Protein AF-A0A4Y2PIQ1-F1 (afdb_monomer_lite)

Structure (mmCIF, N/CA/C/O backbone):
data_AF-A0A4Y2PIQ1-F1
#
_entry.id   AF-A0A4Y2PIQ1-F1
#
loop_
_atom_site.group_PDB
_atom_site.id
_atom_site.type_symbol
_atom_site.label_atom_id
_atom_site.label_alt_id
_atom_site.label_comp_id
_atom_site.label_asym_id
_atom_site.label_entity_id
_atom_site.label_seq_id
_atom_site.pdbx_PDB_ins_code
_atom_site.Cartn_x
_atom_site.Cartn_y
_atom_site.Cartn_z
_atom_site.occupancy
_atom_site.B_iso_or_equiv
_atom_site.auth_seq_id
_atom_site.auth_comp_id
_atom_site.auth_asym_id
_atom_site.auth_atom_id
_atom_site.pdbx_PDB_model_num
ATOM 1 N N . MET A 1 1 ? -1.461 -11.159 17.225 1.00 81.00 1 MET A N 1
ATOM 2 C CA . MET A 1 1 ? -2.428 -10.334 17.970 1.00 81.00 1 MET A CA 1
ATOM 3 C C . MET A 1 1 ? -2.207 -10.588 19.450 1.00 81.00 1 MET A C 1
ATOM 5 O O . MET A 1 1 ? -2.293 -11.735 19.874 1.00 81.00 1 MET A O 1
ATOM 9 N N . THR A 1 2 ? -1.786 -9.562 20.180 1.00 94.50 2 THR A N 1
ATOM 10 C CA . THR A 1 2 ? -1.423 -9.622 21.602 1.00 94.50 2 THR A CA 1
ATOM 11 C C . THR A 1 2 ? -2.649 -9.423 22.499 1.00 94.50 2 THR A C 1
ATOM 13 O O . THR A 1 2 ? -3.723 -9.045 22.025 1.00 94.50 2 THR A O 1
ATOM 16 N N . SER A 1 3 ? -2.504 -9.649 23.808 1.00 95.06 3 SER A N 1
ATOM 17 C CA . SER A 1 3 ? -3.549 -9.299 24.782 1.00 95.06 3 SER A CA 1
ATOM 18 C C . SER A 1 3 ? -3.870 -7.801 24.766 1.00 95.06 3 SER A C 1
ATOM 20 O O . SER A 1 3 ? -5.036 -7.437 24.890 1.00 95.06 3 SER A O 1
ATOM 22 N N . GLN A 1 4 ? -2.861 -6.953 24.540 1.00 95.00 4 GLN A N 1
ATOM 23 C CA . GLN A 1 4 ? -3.042 -5.506 24.441 1.00 95.00 4 GLN A CA 1
ATOM 24 C C . GLN A 1 4 ? -3.836 -5.121 23.189 1.00 95.00 4 GLN A C 1
ATOM 26 O O . GLN A 1 4 ? -4.732 -4.291 23.275 1.00 95.00 4 GLN A O 1
ATOM 31 N N . ASP A 1 5 ? -3.570 -5.768 22.049 1.00 95.75 5 ASP A N 1
ATOM 32 C CA . ASP A 1 5 ? -4.309 -5.539 20.797 1.00 95.75 5 ASP A CA 1
ATOM 33 C C . ASP A 1 5 ? -5.798 -5.881 20.969 1.00 95.75 5 ASP A C 1
ATOM 35 O O . ASP A 1 5 ? -6.683 -5.204 20.452 1.00 95.75 5 ASP A O 1
ATOM 39 N N . MET A 1 6 ? -6.084 -6.956 21.708 1.00 95.56 6 MET A N 1
ATOM 40 C CA . MET A 1 6 ? -7.454 -7.371 22.004 1.00 95.5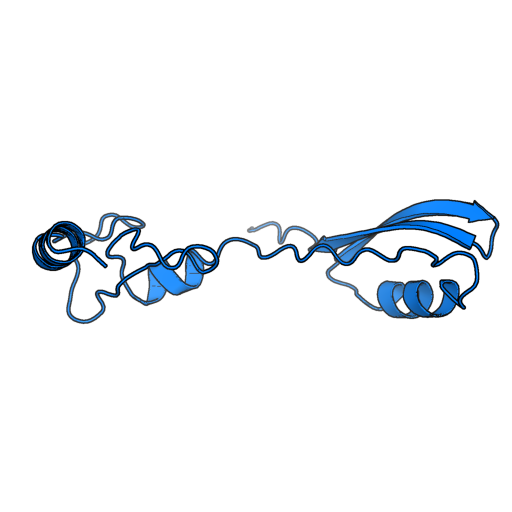6 6 MET A CA 1
ATOM 41 C C . MET A 1 6 ? -8.173 -6.385 22.921 1.00 95.56 6 MET A C 1
ATOM 43 O O . MET A 1 6 ? -9.374 -6.173 22.757 1.00 95.56 6 MET A O 1
ATOM 47 N N . GLU A 1 7 ? -7.459 -5.819 23.891 1.00 96.25 7 GLU A N 1
ATOM 48 C CA . GLU A 1 7 ? -7.985 -4.784 24.775 1.00 96.25 7 GLU A CA 1
ATOM 49 C C . GLU A 1 7 ? -8.249 -3.485 24.009 1.00 96.25 7 GLU A C 1
ATOM 51 O O . GLU A 1 7 ? -9.353 -2.952 24.095 1.00 96.25 7 GLU A O 1
ATOM 56 N N . ASP A 1 8 ? -7.293 -3.033 23.195 1.00 95.31 8 ASP A N 1
ATOM 57 C CA . ASP A 1 8 ? -7.446 -1.862 22.327 1.00 95.31 8 ASP A CA 1
ATOM 58 C C . ASP A 1 8 ? -8.667 -2.004 21.413 1.00 95.31 8 ASP A C 1
ATOM 60 O O . ASP A 1 8 ? -9.542 -1.136 21.393 1.00 95.31 8 ASP A O 1
ATOM 64 N N . PHE A 1 9 ? -8.799 -3.149 20.740 1.00 95.81 9 PHE A N 1
ATOM 65 C CA . PHE A 1 9 ? -9.942 -3.422 19.877 1.00 95.81 9 PHE A CA 1
ATOM 66 C C . PHE A 1 9 ? -11.278 -3.342 20.635 1.00 95.81 9 PHE A C 1
ATOM 68 O O . PHE A 1 9 ? -12.235 -2.750 20.141 1.00 95.81 9 PHE A O 1
ATOM 75 N N . ARG A 1 10 ? -11.359 -3.916 21.843 1.00 94.62 10 ARG A N 1
ATOM 76 C CA . ARG A 1 10 ? -12.594 -3.917 22.652 1.00 94.62 10 ARG A CA 1
ATOM 77 C C . ARG A 1 10 ? -12.939 -2.542 23.216 1.00 94.62 10 ARG A C 1
ATOM 79 O O . ARG A 1 10 ? -14.117 -2.217 23.320 1.00 94.62 10 ARG A O 1
ATOM 86 N N . ASN A 1 11 ? -11.928 -1.766 23.596 1.00 95.31 11 ASN A N 1
ATOM 87 C CA . ASN A 1 11 ? -12.106 -0.474 24.253 1.00 95.31 11 ASN A CA 1
ATOM 88 C C . ASN A 1 11 ? -12.266 0.679 23.252 1.00 95.31 11 ASN A C 1
ATOM 90 O O . ASN A 1 11 ? -12.713 1.765 23.625 1.00 95.31 11 ASN A O 1
ATOM 94 N N . THR A 1 12 ? -11.928 0.465 21.979 1.00 95.69 12 THR A N 1
ATOM 95 C CA . THR A 1 12 ? -12.067 1.486 20.941 1.00 95.69 12 THR A CA 1
ATOM 96 C C . THR A 1 12 ? -13.541 1.742 20.627 1.00 95.69 12 THR A C 1
ATOM 98 O O . THR A 1 12 ? -14.249 0.887 20.105 1.00 95.69 12 THR A O 1
ATOM 101 N N . THR A 1 13 ? -14.004 2.959 20.918 1.00 96.31 13 THR A N 1
ATOM 102 C CA . THR A 1 13 ? -15.403 3.387 20.721 1.00 96.31 13 THR A CA 1
ATOM 103 C C . THR A 1 13 ? -15.624 4.189 19.441 1.00 96.31 13 THR A C 1
ATOM 105 O O . THR A 1 13 ? -16.756 4.309 18.975 1.00 96.31 13 THR A O 1
ATOM 108 N N . HIS A 1 14 ? -14.561 4.748 18.863 1.00 97.25 14 HIS A N 1
ATOM 109 C CA . HIS A 1 14 ? -14.613 5.598 17.677 1.00 97.25 14 HIS A CA 1
ATOM 110 C C . HIS A 1 14 ? -13.630 5.095 16.626 1.00 97.25 14 HIS A C 1
ATOM 112 O O . HIS A 1 14 ? -12.504 4.725 16.944 1.00 97.25 14 HIS A O 1
ATOM 118 N N . CYS A 1 15 ? -14.038 5.129 15.362 1.00 95.81 15 CYS A N 1
ATOM 119 C CA . CYS A 1 15 ? -13.220 4.681 14.249 1.00 95.81 15 CYS A CA 1
ATOM 120 C C . CYS A 1 15 ? -11.951 5.531 14.137 1.00 95.81 15 CYS A C 1
ATOM 122 O O . CYS A 1 15 ? -12.021 6.756 14.004 1.00 95.81 15 CYS A O 1
ATOM 124 N N . ASN A 1 16 ? -10.787 4.880 14.101 1.00 92.50 16 ASN A N 1
ATOM 125 C CA . ASN A 1 16 ? -9.496 5.560 13.991 1.00 92.50 16 ASN A CA 1
ATOM 126 C C . ASN A 1 16 ? -9.370 6.403 12.707 1.00 92.50 16 ASN A C 1
ATOM 128 O O . ASN A 1 16 ? -8.661 7.410 12.723 1.00 92.50 16 ASN A O 1
ATOM 132 N N . LEU A 1 17 ? -10.093 6.042 11.639 1.00 92.25 17 LEU A N 1
ATOM 133 C CA . LEU A 1 17 ? -10.052 6.702 10.329 1.00 92.25 17 LEU A CA 1
ATOM 134 C C . LEU A 1 17 ? -11.027 7.883 10.228 1.00 92.25 17 LEU A C 1
ATOM 136 O O . LEU A 1 17 ? -10.603 9.013 10.016 1.00 92.25 17 LEU A O 1
ATOM 140 N N . CYS A 1 18 ? -12.332 7.648 10.403 1.00 94.50 18 CYS A N 1
ATOM 141 C CA . CYS A 1 18 ? -13.352 8.686 10.199 1.00 94.50 18 CYS A CA 1
ATOM 142 C C . CYS A 1 18 ? -13.788 9.416 11.481 1.00 94.50 18 CYS A C 1
ATOM 144 O O . CYS A 1 18 ? -14.600 10.336 11.409 1.00 94.50 18 CYS A O 1
ATOM 146 N N . LYS A 1 19 ? -13.284 8.991 12.649 1.00 95.62 19 LYS A N 1
ATOM 147 C CA . LYS A 1 19 ? -13.570 9.547 13.986 1.00 95.62 19 LYS A CA 1
ATOM 148 C C . LYS A 1 19 ? -15.032 9.461 14.449 1.00 95.62 19 LYS A C 1
ATOM 150 O O . LYS A 1 19 ? -15.381 10.051 15.465 1.00 95.62 19 LYS A O 1
ATOM 155 N N . LYS A 1 20 ? -15.890 8.709 13.752 1.00 96.56 20 LYS A N 1
ATOM 156 C CA . LYS 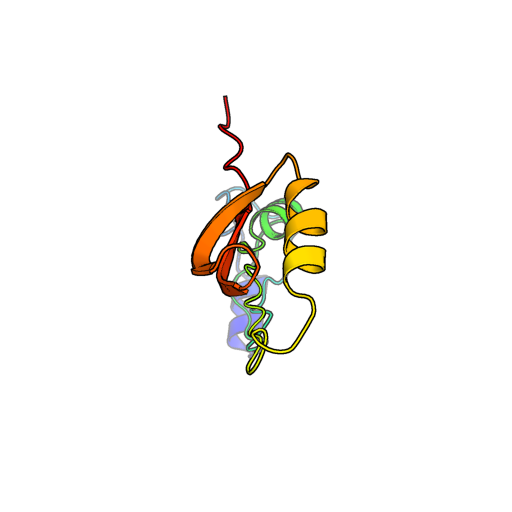A 1 20 ? -17.287 8.458 14.158 1.00 96.56 20 LYS A CA 1
ATOM 157 C C . LYS A 1 20 ? -17.395 7.225 15.055 1.00 96.56 20 LYS A C 1
ATOM 159 O O . LYS A 1 20 ? -16.537 6.348 14.993 1.00 96.56 20 LYS A O 1
ATOM 164 N N . VAL A 1 21 ? -18.463 7.154 15.850 1.00 96.75 21 VAL A N 1
ATOM 165 C CA . VAL A 1 21 ? -18.748 6.036 16.768 1.00 96.75 21 VAL A CA 1
ATOM 166 C C . VAL A 1 21 ? -18.796 4.706 16.012 1.00 96.75 21 VAL A C 1
ATOM 168 O O . VAL A 1 21 ? -19.366 4.621 14.921 1.00 96.75 21 VAL A O 1
ATOM 171 N N . LEU A 1 22 ? -18.179 3.676 16.584 1.00 96.50 22 LEU A N 1
ATOM 172 C CA . LEU A 1 22 ? -18.188 2.310 16.065 1.00 96.50 22 LEU A CA 1
ATOM 173 C C . LEU A 1 22 ? -19.464 1.583 16.486 1.00 96.50 22 LEU A C 1
ATOM 175 O O . LEU A 1 22 ? -19.929 1.718 17.617 1.00 96.50 22 LEU A O 1
ATOM 179 N N . GLY A 1 23 ? -20.028 0.812 15.559 1.00 91.94 23 GLY A N 1
ATOM 180 C CA . GLY A 1 23 ? -21.157 -0.070 15.819 1.00 91.94 23 GLY A CA 1
ATOM 181 C C . GLY A 1 23 ? -20.760 -1.535 15.673 1.00 91.94 23 GLY A C 1
ATOM 182 O O . GLY A 1 23 ? -19.635 -1.942 15.953 1.00 91.94 23 GLY A O 1
ATOM 183 N N . LYS A 1 24 ? -21.699 -2.345 15.179 1.00 93.44 24 LYS A N 1
ATOM 184 C CA . LYS A 1 24 ? -21.470 -3.770 14.878 1.00 93.44 24 LYS A CA 1
ATOM 185 C C . LYS A 1 24 ? -20.548 -4.005 13.673 1.00 93.44 24 LYS A C 1
ATOM 187 O O . LYS A 1 24 ? -20.206 -5.145 13.390 1.00 93.44 24 LYS A O 1
ATOM 192 N N . ASP A 1 25 ? -20.190 -2.949 12.952 1.00 95.12 25 ASP A N 1
ATOM 193 C CA . ASP A 1 25 ? -19.335 -2.957 11.767 1.00 95.12 25 ASP A CA 1
ATOM 194 C C . ASP A 1 25 ? -17.857 -2.675 12.086 1.00 95.12 25 ASP A C 1
ATOM 196 O O . ASP A 1 25 ? -17.071 -2.420 11.176 1.00 95.12 25 ASP A O 1
ATOM 200 N N . GLN A 1 26 ? -17.473 -2.715 13.365 1.00 96.50 26 GLN A N 1
ATOM 201 C CA . GLN A 1 26 ? -16.084 -2.650 13.806 1.00 96.50 26 GLN A CA 1
ATOM 202 C C . GLN A 1 26 ? -15.295 -3.874 13.309 1.00 96.50 26 GLN A C 1
ATOM 204 O O . GLN A 1 26 ? -15.698 -5.018 13.530 1.00 96.50 26 GLN A O 1
ATOM 209 N N . VAL A 1 27 ? -14.144 -3.642 12.678 1.00 95.44 27 VAL A N 1
ATOM 210 C CA . VAL A 1 27 ? -13.258 -4.699 12.161 1.00 95.44 27 VAL A CA 1
ATOM 211 C C . VAL A 1 27 ? -11.832 -4.541 12.674 1.00 95.44 27 VAL A C 1
ATOM 213 O O . VAL A 1 27 ? -11.459 -3.482 13.167 1.00 95.44 27 VAL A O 1
ATOM 216 N N . ARG A 1 28 ? -11.035 -5.612 12.596 1.00 94.50 28 ARG A N 1
ATOM 217 C CA . ARG A 1 28 ? -9.620 -5.608 12.998 1.00 94.50 28 ARG A CA 1
ATOM 218 C C . ARG A 1 28 ? -8.739 -5.362 11.778 1.00 94.50 28 ARG A C 1
ATOM 220 O O . ARG A 1 28 ? -8.450 -6.307 11.042 1.00 94.50 28 ARG A O 1
ATOM 227 N N . ASP A 1 29 ? -8.304 -4.119 11.599 1.00 93.00 29 ASP A N 1
ATOM 228 C CA . ASP A 1 29 ? -7.288 -3.792 10.596 1.00 93.00 29 ASP A CA 1
ATOM 229 C C . ASP A 1 29 ? -5.943 -4.394 11.017 1.00 93.00 29 ASP A C 1
ATOM 231 O O . ASP A 1 29 ? -5.542 -4.343 12.190 1.00 93.00 29 ASP A O 1
ATOM 235 N N . HIS A 1 30 ? -5.241 -4.973 10.053 1.00 91.62 30 HIS A N 1
ATOM 236 C CA . HIS A 1 30 ? -3.929 -5.555 10.264 1.00 91.62 30 HIS A CA 1
ATOM 237 C C . HIS A 1 30 ? -3.029 -5.342 9.052 1.00 91.62 30 HIS A C 1
ATOM 239 O O . HIS A 1 30 ? -3.448 -5.240 7.901 1.00 91.62 30 HIS A O 1
ATOM 245 N N . ASP A 1 31 ? -1.735 -5.290 9.327 1.00 86.94 31 ASP A N 1
ATOM 246 C CA . ASP A 1 31 ? -0.712 -5.215 8.307 1.00 86.94 31 ASP A CA 1
ATOM 247 C C . ASP A 1 31 ? -0.670 -6.512 7.487 1.00 86.94 31 ASP A C 1
ATOM 249 O O . ASP A 1 31 ? -0.411 -7.582 8.027 1.00 86.94 31 ASP A O 1
ATOM 253 N N . HIS A 1 32 ? -0.886 -6.426 6.174 1.00 83.44 32 HIS A N 1
ATOM 254 C CA . HIS A 1 32 ? -0.883 -7.598 5.292 1.00 83.44 32 HIS A CA 1
ATOM 255 C C . HIS A 1 32 ? 0.504 -8.241 5.087 1.00 83.44 32 HIS A C 1
ATOM 257 O O . HIS A 1 32 ? 0.571 -9.352 4.570 1.00 83.44 32 HIS A O 1
ATOM 263 N N . ILE A 1 33 ? 1.601 -7.560 5.443 1.00 83.12 33 ILE A 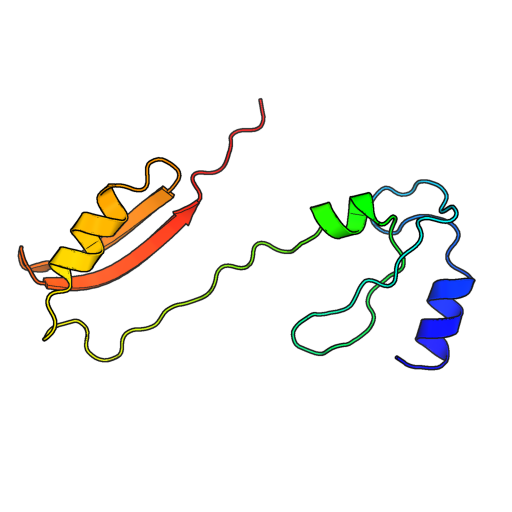N 1
ATOM 264 C CA . ILE A 1 33 ? 2.974 -8.074 5.317 1.00 83.12 33 ILE A CA 1
ATOM 265 C C . ILE A 1 33 ? 3.420 -8.703 6.641 1.00 83.12 33 ILE A C 1
ATOM 267 O O . ILE A 1 33 ? 3.878 -9.840 6.672 1.00 83.12 33 ILE A O 1
ATOM 271 N N . SER A 1 34 ? 3.289 -7.970 7.747 1.00 89.69 34 SER A N 1
ATOM 272 C CA . SER A 1 34 ? 3.738 -8.414 9.074 1.00 89.69 34 SER A CA 1
ATOM 273 C C . SER A 1 34 ? 2.669 -9.144 9.890 1.00 89.69 34 SER A C 1
ATOM 275 O O . SER A 1 34 ? 2.993 -9.740 10.916 1.00 89.69 34 SER A O 1
ATOM 277 N N . GLY A 1 35 ? 1.397 -9.074 9.492 1.00 89.88 35 GLY A N 1
ATOM 278 C CA . GLY A 1 35 ? 0.261 -9.655 10.215 1.00 89.88 35 GLY A CA 1
ATOM 279 C C . GLY A 1 35 ? -0.097 -8.941 11.525 1.00 89.88 35 GLY A C 1
ATOM 280 O O . GLY A 1 35 ? -0.952 -9.418 12.274 1.00 89.88 35 GLY A O 1
ATOM 281 N N . LYS A 1 36 ? 0.570 -7.828 11.856 1.00 93.88 36 LYS A N 1
ATOM 282 C CA . LYS A 1 36 ? 0.361 -7.105 13.118 1.00 93.88 36 LYS A CA 1
ATOM 283 C C . LYS A 1 36 ? -0.939 -6.309 13.080 1.00 93.88 36 LYS A C 1
ATOM 285 O O . LYS A 1 36 ? -1.227 -5.646 12.087 1.00 93.88 36 LYS A O 1
ATOM 290 N N . TYR A 1 37 ? -1.694 -6.356 14.175 1.00 94.81 37 TYR A N 1
ATOM 291 C CA . TYR A 1 37 ? -2.867 -5.507 14.368 1.00 94.81 37 TYR A CA 1
ATOM 292 C C . TYR A 1 37 ? -2.461 -4.030 14.335 1.00 94.81 37 TYR A C 1
ATOM 294 O O . TYR A 1 37 ? -1.383 -3.673 14.816 1.00 94.81 37 TYR A O 1
ATOM 302 N N . ARG A 1 38 ? -3.318 -3.193 13.749 1.00 93.38 38 ARG A N 1
ATOM 303 C CA . ARG A 1 38 ? -3.078 -1.754 13.611 1.00 93.38 38 ARG A CA 1
ATOM 304 C C . ARG A 1 38 ? -4.111 -0.921 14.359 1.00 93.38 38 ARG A C 1
ATOM 306 O O . ARG A 1 38 ? -3.726 0.015 15.051 1.00 93.38 38 ARG A O 1
ATOM 313 N N . GLN A 1 39 ? -5.398 -1.218 14.171 1.00 93.94 39 GLN A N 1
ATOM 314 C CA . GLN A 1 39 ? -6.498 -0.373 14.647 1.00 93.94 39 GLN A CA 1
ATOM 315 C C . GLN A 1 39 ? -7.874 -1.038 14.468 1.00 93.94 39 GLN A C 1
ATOM 317 O O . GLN A 1 39 ? -8.004 -2.072 13.805 1.00 93.94 39 GLN A O 1
ATOM 322 N N . ALA A 1 40 ? -8.915 -0.391 15.006 1.00 96.06 40 ALA A N 1
ATOM 323 C CA . ALA A 1 40 ? -10.307 -0.822 14.910 1.00 96.06 40 ALA A CA 1
ATOM 324 C C . ALA A 1 40 ? -11.185 0.177 14.115 1.00 96.06 40 ALA A C 1
ATOM 326 O O . ALA A 1 40 ? -11.834 1.051 14.697 1.00 96.06 40 ALA A O 1
ATOM 327 N N . PRO A 1 41 ? -11.222 0.104 12.772 1.00 96.12 41 PRO A N 1
ATOM 328 C CA . PRO A 1 41 ? -12.083 0.960 11.959 1.00 96.12 41 PRO A CA 1
ATOM 329 C C . PRO A 1 41 ? -13.487 0.370 11.722 1.00 96.12 41 PRO A C 1
ATOM 331 O O . PRO A 1 41 ? -13.763 -0.786 12.040 1.00 96.12 41 PRO A O 1
ATOM 334 N N . HIS A 1 42 ? -14.379 1.161 11.109 1.00 96.19 42 HIS A N 1
ATOM 335 C CA . HIS A 1 42 ? -15.560 0.616 10.428 1.00 96.19 42 HIS A CA 1
ATOM 336 C C . HIS A 1 42 ? -15.116 -0.228 9.230 1.00 96.19 42 HIS A C 1
ATOM 338 O O . HIS A 1 42 ? -14.188 0.168 8.525 1.00 96.19 42 HIS A O 1
ATOM 344 N N . PHE A 1 43 ? -15.846 -1.296 8.911 1.00 93.31 43 PHE A N 1
ATOM 345 C CA . PHE A 1 43 ? -15.610 -2.136 7.729 1.00 93.31 43 PHE A CA 1
ATOM 346 C C . PHE A 1 43 ? -15.465 -1.317 6.439 1.00 93.31 43 PHE A C 1
ATOM 348 O O . PHE A 1 43 ? -14.547 -1.521 5.649 1.00 93.31 43 PHE A O 1
ATOM 355 N N . LYS A 1 44 ? -16.342 -0.327 6.236 1.00 93.44 44 LYS A N 1
ATOM 356 C CA . LYS A 1 44 ? -16.287 0.533 5.048 1.00 93.44 44 LYS A CA 1
ATOM 357 C C . LYS A 1 44 ? -15.041 1.421 5.022 1.00 93.44 44 LYS A C 1
ATOM 359 O O . LYS A 1 44 ? -14.492 1.658 3.950 1.00 93.44 44 LYS A O 1
ATOM 364 N N . CYS A 1 45 ? -14.621 1.931 6.178 1.00 92.25 45 CYS A N 1
ATOM 365 C CA . CYS A 1 45 ? -13.418 2.750 6.275 1.00 92.25 45 CYS A CA 1
ATOM 366 C C . CYS A 1 45 ? -12.164 1.909 6.025 1.00 92.25 45 CYS A C 1
ATOM 368 O O . CYS A 1 45 ? -11.271 2.375 5.330 1.00 92.25 45 CYS A O 1
ATOM 370 N N . ASP A 1 46 ? -12.134 0.674 6.526 1.00 90.62 46 ASP A N 1
ATOM 371 C CA . ASP A 1 46 ? -11.048 -0.281 6.295 1.00 90.62 46 ASP A CA 1
ATOM 372 C C . ASP A 1 46 ? -10.853 -0.587 4.805 1.00 90.62 46 ASP A C 1
ATOM 374 O O . ASP A 1 46 ? -9.763 -0.418 4.263 1.00 90.62 46 ASP A O 1
ATOM 378 N N . LEU A 1 47 ? -11.945 -0.907 4.100 1.00 87.19 47 LEU A N 1
ATOM 379 C CA . LEU A 1 47 ? -11.921 -1.155 2.655 1.00 87.19 47 LEU A CA 1
ATOM 380 C C . LEU A 1 47 ? -11.390 0.035 1.846 1.00 87.19 47 LEU A C 1
ATOM 382 O O . LEU A 1 47 ? -10.750 -0.149 0.815 1.00 87.19 47 LEU A O 1
ATOM 386 N N . GLN A 1 48 ? -11.671 1.261 2.287 1.00 84.75 48 GLN A N 1
ATOM 387 C CA . GLN A 1 48 ? -11.179 2.475 1.631 1.00 84.75 48 GLN A CA 1
ATOM 388 C C . GLN A 1 48 ? -9.730 2.803 2.004 1.00 84.75 48 GLN A C 1
ATOM 390 O O . GLN A 1 48 ? -9.070 3.547 1.285 1.00 84.75 48 GLN A O 1
ATOM 395 N N . PHE A 1 49 ? -9.242 2.262 3.119 1.00 78.62 49 PHE A N 1
ATOM 396 C CA . PHE A 1 49 ? -7.894 2.478 3.633 1.00 78.62 49 PHE A CA 1
ATOM 397 C C . PHE A 1 49 ? -6.874 1.475 3.083 1.00 78.62 49 PHE A C 1
ATOM 399 O O . PHE A 1 49 ? -5.711 1.495 3.487 1.00 78.62 49 PHE A O 1
ATOM 406 N N . ILE A 1 50 ? -7.271 0.617 2.134 1.00 68.06 50 ILE A N 1
ATOM 407 C CA . ILE A 1 50 ? -6.341 -0.264 1.429 1.00 68.06 50 ILE A CA 1
ATOM 408 C C . ILE A 1 50 ? -5.248 0.607 0.807 1.00 68.06 50 ILE A C 1
ATOM 410 O O . ILE A 1 50 ? -5.472 1.331 -0.160 1.00 68.06 50 ILE A O 1
ATOM 414 N N . ALA A 1 51 ? -4.054 0.537 1.397 1.00 63.00 51 ALA A N 1
ATOM 415 C CA . ALA A 1 51 ? -2.874 1.204 0.883 1.00 63.00 51 ALA A CA 1
ATOM 416 C C . ALA A 1 51 ? -2.678 0.783 -0.576 1.00 63.00 51 ALA A C 1
ATOM 418 O O . ALA A 1 51 ? -2.684 -0.417 -0.861 1.00 63.00 51 ALA A O 1
ATOM 419 N N . ASN A 1 52 ? -2.518 1.762 -1.473 1.00 59.88 52 ASN A N 1
ATOM 420 C CA . ASN A 1 52 ? -2.213 1.544 -2.885 1.00 59.88 52 ASN A CA 1
ATOM 421 C C . ASN A 1 52 ? -1.100 0.497 -3.003 1.00 59.88 52 ASN A C 1
ATOM 423 O O . ASN A 1 52 ? 0.061 0.767 -2.689 1.00 59.88 52 ASN A O 1
ATOM 427 N N . LYS A 1 53 ? -1.462 -0.722 -3.410 1.00 63.91 53 LYS A N 1
ATOM 428 C CA . LYS A 1 53 ? -0.504 -1.809 -3.597 1.00 63.91 53 LYS A CA 1
ATOM 429 C C . LYS A 1 53 ? 0.145 -1.614 -4.961 1.00 63.91 53 LYS A C 1
ATOM 431 O O . LYS A 1 53 ? -0.246 -2.257 -5.926 1.00 63.91 53 LYS A O 1
ATOM 436 N N . MET A 1 54 ? 1.128 -0.720 -5.045 1.00 67.50 54 MET A N 1
ATOM 437 C CA . MET A 1 54 ? 2.074 -0.769 -6.158 1.00 67.50 54 MET A CA 1
ATOM 438 C C . MET A 1 54 ? 2.910 -2.037 -5.967 1.00 67.50 54 MET A C 1
ATOM 440 O O . MET A 1 54 ? 3.631 -2.170 -4.977 1.00 67.50 54 MET A O 1
ATOM 444 N N . ILE A 1 55 ? 2.730 -3.009 -6.861 1.00 69.38 55 ILE A N 1
ATOM 445 C CA . ILE A 1 55 ? 3.480 -4.266 -6.850 1.00 69.38 55 ILE A CA 1
ATOM 446 C C . ILE A 1 55 ? 4.677 -4.077 -7.789 1.00 69.38 55 ILE A C 1
ATOM 448 O O . ILE A 1 55 ? 4.471 -3.997 -9.002 1.00 69.38 55 ILE A O 1
ATOM 452 N N . PRO A 1 56 ? 5.919 -4.001 -7.279 1.00 69.50 56 PRO A N 1
ATOM 453 C CA . PRO A 1 56 ? 7.082 -3.887 -8.144 1.00 69.50 56 PRO A CA 1
ATOM 454 C C . PRO A 1 56 ? 7.318 -5.215 -8.876 1.00 69.50 56 PRO A C 1
ATOM 456 O O . PRO A 1 56 ? 7.662 -6.225 -8.264 1.00 69.50 56 PRO A O 1
ATOM 459 N N . CYS A 1 57 ? 7.158 -5.207 -10.199 1.00 70.31 57 CYS A N 1
ATOM 460 C CA . CYS A 1 57 ? 7.526 -6.317 -11.077 1.00 70.31 57 CYS A CA 1
ATOM 461 C C . CYS A 1 57 ? 8.908 -6.039 -11.678 1.00 70.31 57 CYS A C 1
ATOM 463 O O . CYS A 1 57 ? 9.058 -5.130 -12.492 1.00 70.31 57 CYS A O 1
ATOM 465 N N . ILE A 1 58 ? 9.924 -6.807 -11.275 1.00 74.00 58 ILE A N 1
ATOM 466 C CA . ILE A 1 58 ? 11.310 -6.617 -11.724 1.00 74.00 58 ILE A CA 1
ATOM 467 C C . ILE A 1 58 ? 11.690 -7.737 -12.692 1.00 74.00 58 ILE A C 1
ATOM 469 O O . ILE A 1 58 ? 11.633 -8.916 -12.346 1.00 74.00 58 ILE A O 1
ATOM 473 N N . PHE A 1 59 ? 12.130 -7.365 -13.893 1.00 75.25 59 PHE A N 1
ATOM 474 C CA . PHE A 1 59 ? 12.648 -8.296 -14.892 1.00 75.25 59 PHE A CA 1
ATOM 475 C C . PHE A 1 59 ? 14.175 -8.213 -14.933 1.00 75.25 59 PHE A C 1
ATOM 477 O O . PHE A 1 59 ? 14.739 -7.201 -15.339 1.00 75.25 59 PHE A O 1
ATOM 484 N N . HIS A 1 60 ? 14.864 -9.288 -14.547 1.00 69.56 60 HIS A N 1
ATOM 485 C CA . HIS A 1 60 ? 16.331 -9.298 -14.490 1.00 69.56 60 HIS A CA 1
ATOM 486 C C . HIS A 1 60 ? 17.021 -9.297 -15.864 1.00 69.56 60 HIS A C 1
ATOM 488 O O . HIS A 1 60 ? 18.202 -8.968 -15.938 1.00 69.56 60 HIS A O 1
ATOM 494 N N . ASN A 1 61 ? 16.328 -9.658 -16.952 1.00 68.62 61 ASN A N 1
ATOM 495 C CA . ASN A 1 61 ? 16.944 -9.724 -18.280 1.00 68.62 61 ASN A CA 1
ATOM 496 C C . ASN A 1 61 ? 15.962 -9.475 -19.432 1.00 68.62 61 ASN A C 1
ATOM 498 O O . ASN A 1 61 ? 15.880 -10.254 -20.378 1.00 68.62 61 ASN A O 1
ATOM 502 N N . LEU A 1 62 ? 15.200 -8.387 -19.354 1.00 71.62 62 LEU A N 1
ATOM 503 C CA . LEU A 1 62 ? 14.166 -8.077 -20.340 1.00 71.62 62 LEU A CA 1
ATOM 504 C C . LEU A 1 62 ? 14.717 -7.804 -21.760 1.00 71.62 62 LEU A C 1
ATOM 506 O O . LEU A 1 62 ? 14.044 -8.056 -22.748 1.00 71.62 62 LEU A O 1
ATOM 510 N N . LYS A 1 63 ? 15.990 -7.401 -21.853 1.00 65.88 63 LYS A N 1
ATOM 511 C CA . LYS A 1 63 ? 16.721 -7.023 -23.079 1.00 65.88 63 LYS A CA 1
ATOM 512 C C . LYS A 1 63 ? 16.817 -8.116 -24.159 1.00 65.88 63 LYS A C 1
ATOM 514 O O . LYS A 1 63 ? 17.142 -7.804 -25.307 1.00 65.88 63 LYS A O 1
ATOM 519 N N . HIS A 1 64 ? 16.629 -9.381 -23.786 1.00 70.88 64 HIS A N 1
ATOM 520 C CA . HIS A 1 64 ? 16.706 -10.532 -24.694 1.00 70.88 64 HIS A CA 1
ATOM 521 C C . HIS A 1 64 ? 15.354 -11.222 -24.915 1.00 70.88 64 HIS A C 1
ATOM 523 O O . HIS A 1 64 ? 15.311 -12.247 -25.589 1.00 70.88 64 HIS A O 1
ATOM 529 N N . TYR A 1 65 ? 14.276 -10.669 -24.359 1.00 77.25 65 TYR A N 1
ATOM 530 C CA . TYR A 1 65 ? 12.906 -11.096 -24.625 1.00 77.25 65 TYR A CA 1
ATOM 531 C C . TYR A 1 65 ? 12.198 -10.053 -25.489 1.00 77.25 65 TYR A C 1
ATOM 533 O O . TYR A 1 65 ? 12.660 -8.919 -25.598 1.00 77.25 65 TYR A O 1
ATOM 541 N N . ASP A 1 66 ? 11.062 -10.436 -26.070 1.00 77.06 66 ASP A N 1
ATOM 542 C CA . ASP A 1 66 ? 10.193 -9.554 -26.854 1.00 77.06 66 ASP A CA 1
ATOM 543 C C . ASP A 1 66 ? 9.431 -8.566 -25.947 1.00 77.06 66 ASP A C 1
ATOM 545 O O . ASP A 1 66 ? 8.208 -8.596 -25.805 1.00 77.06 66 ASP A O 1
ATOM 549 N N . ASP A 1 67 ? 10.174 -7.685 -25.285 1.00 78.06 67 ASP A N 1
ATOM 550 C CA . ASP A 1 67 ? 9.689 -6.663 -24.357 1.00 78.06 67 ASP A CA 1
ATOM 551 C C . ASP A 1 67 ? 8.773 -5.629 -25.023 1.00 78.06 67 ASP A C 1
ATOM 553 O O . ASP A 1 67 ? 7.826 -5.132 -24.404 1.00 78.06 67 ASP A O 1
ATOM 557 N N . HIS A 1 68 ? 8.972 -5.392 -26.318 1.00 80.38 68 HIS A N 1
ATOM 558 C CA . HIS A 1 68 ? 8.072 -4.613 -27.160 1.00 80.38 68 HIS A CA 1
ATOM 559 C C . HIS A 1 68 ? 6.627 -5.154 -27.162 1.00 80.38 68 HIS A C 1
ATOM 561 O O . HIS A 1 68 ? 5.695 -4.353 -27.239 1.00 80.38 68 HIS A O 1
ATOM 567 N N . LEU A 1 69 ? 6.401 -6.470 -27.010 1.00 84.56 69 LEU A N 1
ATOM 568 C CA . LEU A 1 69 ? 5.048 -7.043 -26.906 1.00 84.56 69 LEU A CA 1
ATOM 569 C C . LEU A 1 69 ? 4.363 -6.643 -25.597 1.00 84.56 69 LEU A C 1
ATOM 571 O O . LEU A 1 69 ? 3.165 -6.346 -25.580 1.00 84.56 69 LEU A O 1
ATOM 575 N N . ILE A 1 70 ? 5.125 -6.594 -24.501 1.00 83.50 70 ILE A N 1
ATOM 576 C CA . ILE A 1 70 ? 4.620 -6.137 -23.204 1.00 83.50 70 ILE A CA 1
ATOM 577 C C . ILE A 1 70 ? 4.238 -4.663 -23.315 1.00 83.50 70 ILE A C 1
ATOM 579 O O . ILE A 1 70 ? 3.127 -4.298 -22.939 1.00 83.50 70 ILE A O 1
ATOM 583 N N . LEU A 1 71 ? 5.101 -3.829 -23.902 1.00 82.81 71 LEU A N 1
ATOM 584 C CA . LEU A 1 71 ? 4.820 -2.405 -24.084 1.00 82.81 71 LEU A CA 1
ATOM 585 C C . LEU A 1 71 ? 3.602 -2.144 -24.987 1.00 82.81 71 LEU A C 1
ATOM 587 O O . LEU A 1 71 ? 2.787 -1.278 -24.673 1.00 82.81 71 LEU A O 1
ATOM 591 N N . GLN A 1 72 ? 3.425 -2.921 -26.062 1.00 86.00 72 GLN A N 1
ATOM 592 C CA . GLN A 1 72 ? 2.215 -2.877 -26.896 1.00 86.00 72 GLN A CA 1
ATOM 593 C C . GLN A 1 72 ? 0.951 -3.242 -26.106 1.00 86.00 72 GLN A C 1
ATOM 595 O O . GLN A 1 72 ? -0.110 -2.656 -26.326 1.00 86.00 72 GLN A O 1
ATOM 600 N N . GLY A 1 73 ? 1.048 -4.215 -25.197 1.00 87.19 73 GLY A N 1
ATOM 601 C CA . GLY A 1 73 ? -0.033 -4.572 -24.281 1.00 87.19 73 GLY A CA 1
ATOM 602 C C . GLY A 1 73 ? -0.341 -3.447 -23.295 1.00 87.19 73 GLY A C 1
ATOM 603 O O . GLY A 1 73 ? -1.497 -3.045 -23.168 1.00 87.19 73 GLY A O 1
ATOM 604 N N . LEU A 1 74 ? 0.693 -2.895 -22.655 1.00 86.25 74 LEU A N 1
ATOM 605 C CA . LEU A 1 74 ? 0.568 -1.790 -21.706 1.00 86.25 74 LEU A CA 1
ATOM 606 C C . LEU A 1 74 ? -0.032 -0.547 -22.364 1.00 86.25 74 LEU A C 1
ATOM 608 O O . LEU A 1 74 ? -0.909 0.073 -21.776 1.00 86.25 74 LEU A O 1
ATOM 612 N N . GLY A 1 75 ? 0.345 -0.227 -23.606 1.00 84.81 75 GLY A N 1
ATOM 613 C CA . GLY A 1 75 ? -0.197 0.911 -24.358 1.00 84.81 75 GLY A CA 1
ATOM 614 C C . GLY A 1 75 ? -1.716 0.873 -24.580 1.00 84.81 75 GLY A C 1
ATOM 615 O O . GLY A 1 75 ? -2.308 1.892 -24.929 1.00 84.81 75 GLY A O 1
ATOM 616 N N . LYS A 1 76 ? -2.373 -0.273 -24.352 1.00 88.69 76 LYS A N 1
ATOM 617 C CA . LYS A 1 76 ? -3.841 -0.402 -24.392 1.00 88.69 76 LYS A CA 1
ATOM 618 C C . LYS A 1 76 ? -4.518 0.032 -23.086 1.00 88.69 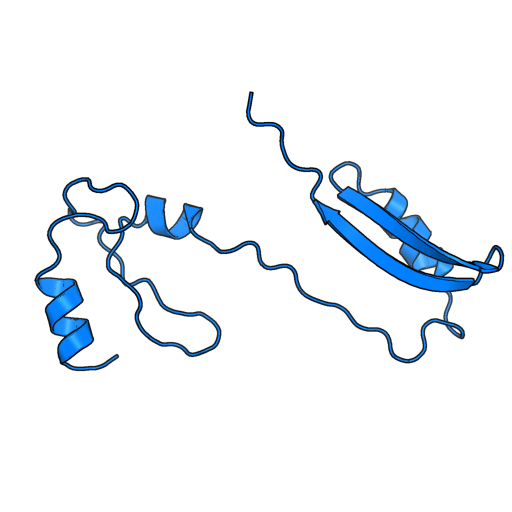76 LYS A C 1
ATOM 620 O O . LYS A 1 76 ? -5.735 0.215 -23.073 1.00 88.69 76 LYS A O 1
ATOM 625 N N . LEU A 1 77 ? -3.768 0.188 -21.993 1.00 85.31 77 LEU A N 1
ATOM 626 C CA . LEU A 1 77 ? -4.287 0.603 -20.691 1.00 85.31 77 LEU A CA 1
ATOM 627 C C . LEU A 1 77 ? -4.537 2.116 -20.686 1.00 85.31 77 LEU A C 1
ATOM 629 O O . LEU A 1 77 ? -3.622 2.919 -20.538 1.00 85.31 77 LEU A O 1
ATOM 633 N N . GLN A 1 78 ? -5.800 2.517 -20.836 1.00 81.69 78 GLN A N 1
ATOM 634 C CA . GLN A 1 78 ? -6.176 3.935 -20.926 1.00 81.69 78 GLN A CA 1
ATOM 635 C C . GLN A 1 78 ? -6.078 4.674 -19.584 1.00 81.69 78 GLN A C 1
ATOM 637 O O . GLN A 1 78 ? -5.789 5.872 -19.566 1.00 81.69 78 GLN A O 1
ATOM 642 N N . ASP A 1 79 ? -6.267 3.960 -18.473 1.00 85.00 79 ASP A N 1
ATOM 643 C CA . ASP A 1 79 ? -6.285 4.520 -17.114 1.00 85.00 79 ASP A CA 1
ATOM 644 C C . ASP A 1 79 ? -4.902 4.604 -16.462 1.00 85.00 79 ASP A C 1
ATOM 646 O O . ASP A 1 79 ? -4.791 4.965 -15.293 1.00 85.00 79 ASP A O 1
ATOM 650 N N . HIS A 1 80 ? -3.842 4.280 -17.201 1.00 83.56 80 HIS A N 1
ATOM 651 C CA . HIS A 1 80 ? -2.485 4.270 -16.676 1.00 83.56 80 HIS A CA 1
ATOM 652 C C . HIS A 1 80 ? -1.559 5.155 -17.506 1.00 83.56 80 HIS A C 1
ATOM 654 O O . HIS A 1 80 ? -1.751 5.357 -18.707 1.00 83.56 80 HIS A O 1
ATOM 660 N N . GLU A 1 81 ? -0.572 5.728 -16.836 1.00 85.81 81 GLU A N 1
ATOM 661 C CA . GLU A 1 81 ? 0.545 6.438 -17.431 1.00 85.81 81 GLU A CA 1
ATOM 662 C C . GLU A 1 81 ? 1.751 5.501 -17.467 1.00 85.81 81 GLU A C 1
ATOM 664 O O . GLU A 1 81 ? 2.057 4.819 -16.489 1.00 85.81 81 GLU A O 1
ATOM 669 N N . ILE A 1 82 ? 2.406 5.435 -18.624 1.00 86.94 82 ILE A N 1
ATOM 670 C CA . ILE A 1 82 ? 3.572 4.582 -18.841 1.00 86.94 82 ILE A CA 1
ATOM 671 C C . ILE A 1 82 ? 4.783 5.498 -18.956 1.00 86.94 82 ILE A C 1
ATOM 673 O O . ILE A 1 82 ? 4.833 6.347 -19.845 1.00 86.94 82 ILE A O 1
ATOM 677 N N . SER A 1 83 ? 5.768 5.301 -18.085 1.00 86.69 83 SER A N 1
ATOM 678 C CA . SER A 1 83 ? 7.079 5.944 -18.180 1.00 86.69 83 SER A CA 1
ATOM 679 C C . SER A 1 83 ? 8.105 4.921 -18.642 1.00 86.69 83 SER A C 1
ATOM 681 O O . SER A 1 83 ? 8.070 3.770 -18.212 1.00 86.69 83 SER A O 1
ATOM 683 N N . VAL A 1 84 ? 9.005 5.310 -19.545 1.00 85.69 84 VAL A N 1
ATOM 684 C CA . VAL A 1 84 ? 9.950 4.391 -20.194 1.00 85.69 84 VAL A CA 1
ATOM 685 C C . VAL A 1 84 ? 11.325 5.037 -20.287 1.00 85.69 84 VAL A C 1
ATOM 687 O O . VAL A 1 84 ? 11.447 6.192 -20.687 1.00 85.69 84 VAL A O 1
ATOM 690 N N . ILE A 1 85 ? 12.369 4.265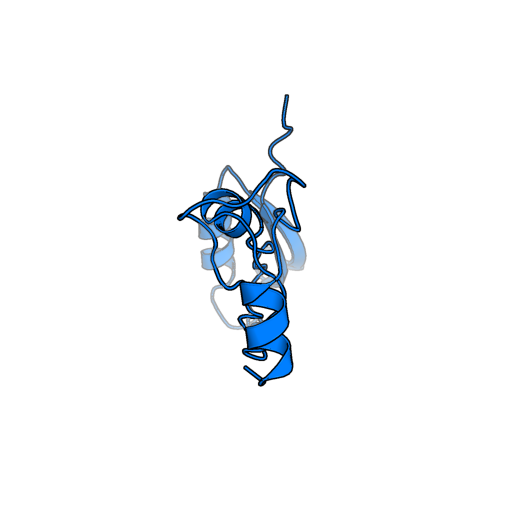 -19.981 1.00 86.88 85 ILE A N 1
ATOM 691 C CA . ILE A 1 85 ? 13.763 4.609 -20.277 1.00 86.88 85 ILE A CA 1
ATOM 692 C C . ILE A 1 85 ? 14.195 3.763 -21.484 1.00 86.88 85 ILE A C 1
ATOM 694 O O . ILE A 1 85 ? 14.525 2.582 -21.316 1.00 86.88 85 ILE A O 1
ATOM 698 N N . PRO A 1 86 ? 14.155 4.309 -22.713 1.00 85.75 86 PRO A N 1
ATOM 699 C CA . PRO A 1 86 ? 14.506 3.556 -23.912 1.00 85.75 86 PRO A CA 1
ATOM 700 C C . PRO A 1 86 ? 16.025 3.364 -24.044 1.00 85.75 86 PRO A C 1
ATOM 702 O O . PRO A 1 86 ? 16.811 4.197 -23.600 1.00 85.75 86 PRO A O 1
ATOM 705 N N . ASN A 1 87 ? 16.435 2.266 -24.687 1.00 84.38 87 ASN A N 1
ATOM 706 C CA . ASN A 1 87 ? 17.821 2.019 -25.110 1.00 84.38 87 ASN A CA 1
ATOM 707 C C . ASN A 1 87 ? 17.945 2.096 -26.640 1.00 84.38 87 ASN A C 1
ATOM 709 O O . ASN A 1 87 ? 18.777 2.816 -27.179 1.00 84.38 87 ASN A O 1
ATOM 713 N N . THR A 1 88 ? 17.071 1.373 -27.343 1.00 82.69 88 THR A N 1
ATOM 714 C CA . THR A 1 88 ? 16.934 1.400 -28.809 1.00 82.69 88 THR A CA 1
ATOM 715 C C . THR A 1 88 ? 15.447 1.416 -29.171 1.00 82.69 88 THR A C 1
ATOM 717 O O . THR A 1 88 ? 14.613 1.337 -28.272 1.00 82.69 88 THR A O 1
ATOM 720 N N . MET A 1 89 ? 15.091 1.474 -30.459 1.00 77.31 89 MET A N 1
ATOM 721 C CA . MET A 1 89 ? 13.676 1.453 -30.875 1.00 77.31 89 MET A CA 1
ATOM 722 C C . MET A 1 89 ? 12.917 0.196 -30.419 1.00 77.31 89 MET A C 1
ATOM 724 O O . MET A 1 89 ? 11.714 0.268 -30.203 1.00 77.31 89 MET A O 1
ATOM 728 N N . GLU A 1 90 ? 13.622 -0.922 -30.233 1.00 72.56 90 GLU A N 1
ATOM 729 C CA . GLU A 1 90 ? 13.040 -2.216 -29.850 1.00 72.56 90 GLU A CA 1
ATOM 730 C C . GLU A 1 90 ? 13.475 -2.688 -28.458 1.00 72.56 90 GLU A C 1
ATOM 732 O O . GLU A 1 90 ? 13.150 -3.801 -28.078 1.00 72.56 90 GLU A O 1
ATOM 737 N N . LYS A 1 91 ? 14.263 -1.897 -27.713 1.00 77.31 91 LYS A N 1
ATOM 738 C CA . LYS A 1 91 ? 14.809 -2.328 -26.412 1.00 77.31 91 LYS A CA 1
ATOM 739 C C . LYS A 1 91 ? 14.645 -1.254 -25.364 1.00 77.31 91 LYS A C 1
ATOM 741 O O . LYS A 1 91 ? 15.093 -0.120 -25.572 1.00 77.31 91 LYS A O 1
ATOM 746 N N . TYR A 1 92 ? 14.140 -1.644 -24.202 1.00 81.81 92 TYR A N 1
ATOM 747 C CA . TYR A 1 92 ? 13.908 -0.746 -23.076 1.00 81.81 92 TYR A CA 1
ATOM 748 C C . TYR A 1 92 ? 14.787 -1.133 -21.879 1.00 81.81 92 TYR A C 1
ATOM 750 O O . TYR A 1 92 ? 15.029 -2.307 -21.612 1.00 81.81 92 TYR A O 1
ATOM 758 N N . ILE A 1 93 ? 15.323 -0.136 -21.169 1.00 81.25 93 ILE A N 1
ATOM 759 C CA . ILE A 1 93 ? 16.101 -0.356 -19.937 1.00 81.25 93 ILE A CA 1
ATOM 760 C C . I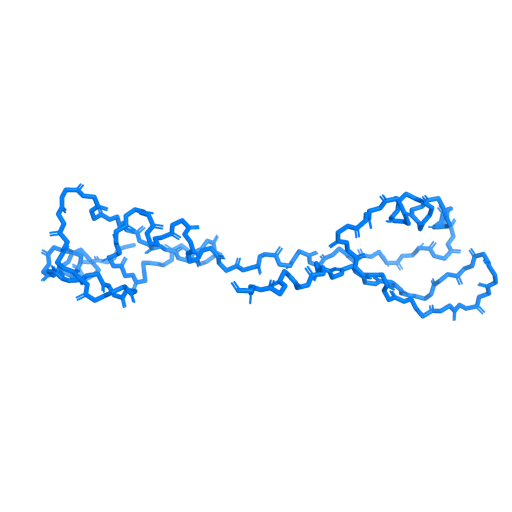LE A 1 93 ? 15.151 -0.601 -18.766 1.00 81.25 93 ILE A C 1
ATOM 762 O O . ILE A 1 93 ? 15.401 -1.458 -17.923 1.00 81.25 93 ILE A O 1
ATOM 766 N N . SER A 1 94 ? 14.071 0.175 -18.711 1.00 83.19 94 SER A N 1
ATOM 767 C CA . SER A 1 94 ? 13.048 0.101 -17.675 1.00 83.19 94 SER A CA 1
ATOM 768 C C . SER A 1 94 ? 11.754 0.726 -18.185 1.00 83.19 94 SER A C 1
ATOM 770 O O . SER A 1 94 ? 11.792 1.638 -19.017 1.00 83.19 94 SER A O 1
ATOM 772 N N . PHE A 1 95 ? 10.626 0.269 -17.655 1.00 83.88 95 PHE A N 1
ATOM 773 C CA . PHE A 1 95 ? 9.352 0.965 -17.743 1.00 83.88 95 PHE A CA 1
ATOM 774 C C . PHE A 1 95 ? 8.597 0.856 -16.419 1.00 83.88 95 PHE A C 1
ATOM 776 O O . PHE A 1 95 ? 8.735 -0.130 -15.693 1.00 83.88 95 PHE A O 1
ATOM 783 N N . SER A 1 96 ? 7.788 1.862 -16.115 1.00 83.94 96 SER A N 1
ATOM 784 C CA . SER A 1 96 ? 6.874 1.871 -14.976 1.00 83.94 96 SER A CA 1
ATOM 785 C C . SER A 1 96 ? 5.461 2.194 -15.436 1.00 83.94 96 SER A C 1
ATOM 787 O O . SER A 1 96 ? 5.256 2.865 -16.450 1.00 83.94 96 SER A O 1
ATOM 789 N N . LEU A 1 97 ? 4.493 1.677 -14.685 1.00 84.25 97 LEU A N 1
ATOM 790 C CA . LEU A 1 97 ? 3.074 1.890 -14.903 1.00 84.25 97 LEU A CA 1
ATOM 791 C C . LEU A 1 97 ? 2.497 2.534 -13.646 1.00 84.25 97 LEU A C 1
ATOM 793 O O . LEU A 1 97 ? 2.537 1.926 -12.578 1.00 84.25 97 LEU A O 1
ATOM 797 N N . ASP A 1 98 ? 1.948 3.731 -13.792 1.00 79.94 98 ASP A N 1
ATOM 798 C CA . ASP A 1 98 ? 1.287 4.453 -12.712 1.00 79.94 98 ASP A CA 1
ATOM 799 C C . ASP A 1 98 ? -0.198 4.619 -13.040 1.00 79.94 98 ASP A C 1
ATOM 801 O O . ASP A 1 98 ? -0.567 4.913 -14.177 1.00 79.94 98 ASP A O 1
ATOM 805 N N . GLU A 1 99 ? -1.082 4.437 -12.057 1.00 74.25 99 GLU A N 1
ATOM 806 C CA . GLU A 1 99 ? -2.494 4.781 -12.237 1.00 74.25 99 GLU A CA 1
ATOM 807 C C . GLU A 1 99 ? -2.614 6.288 -12.491 1.00 74.25 99 GLU A C 1
ATOM 809 O O . GLU A 1 99 ? -2.103 7.109 -11.717 1.00 74.25 99 GLU A O 1
ATOM 814 N N . LYS A 1 100 ? -3.332 6.682 -13.549 1.00 70.19 100 LYS A N 1
ATOM 815 C CA . LYS A 1 100 ? -3.688 8.087 -13.748 1.00 70.19 100 LYS A CA 1
ATOM 816 C C . LYS A 1 100 ? -4.509 8.500 -12.541 1.00 70.19 100 LYS A C 1
ATOM 818 O O . LYS A 1 100 ? -5.627 8.019 -12.357 1.00 70.19 100 LYS A O 1
ATOM 823 N N . LYS A 1 101 ? -3.957 9.392 -11.709 1.00 56.94 101 LYS A N 1
ATOM 824 C CA . LYS A 1 101 ? -4.670 9.936 -10.548 1.00 56.94 101 LYS A CA 1
ATOM 825 C C . LYS A 1 101 ? -6.055 10.373 -11.014 1.00 56.94 101 LYS A C 1
ATOM 827 O O . LYS A 1 101 ? -6.169 11.326 -11.787 1.00 56.94 101 LYS A O 1
ATOM 832 N N . ARG A 1 102 ? -7.106 9.693 -10.540 1.00 50.97 102 ARG A N 1
ATOM 833 C CA . ARG A 1 102 ? -8.468 10.214 -10.649 1.00 50.97 102 ARG A CA 1
ATOM 834 C C . ARG A 1 102 ? -8.432 11.577 -9.974 1.00 50.97 102 ARG A C 1
ATOM 836 O O . ARG A 1 102 ? -8.280 11.663 -8.757 1.00 50.97 102 ARG A O 1
ATOM 843 N N . LYS A 1 103 ? -8.491 12.650 -10.767 1.00 39.97 103 LYS A N 1
ATOM 844 C CA . LYS A 1 103 ? -8.805 13.976 -10.246 1.00 39.97 103 LYS A CA 1
ATOM 845 C C . LYS A 1 103 ? -10.193 13.827 -9.641 1.00 39.97 103 LYS A C 1
ATOM 847 O O . LYS A 1 103 ? -11.169 13.722 -10.377 1.00 39.97 103 LYS A O 1
ATOM 852 N N . PHE A 1 104 ? -10.259 13.695 -8.323 1.00 42.06 104 PHE A N 1
ATOM 853 C CA . PHE A 1 104 ? -11.506 13.874 -7.605 1.00 42.06 104 PHE A CA 1
ATOM 854 C C . PHE A 1 104 ? -11.929 15.320 -7.890 1.00 42.06 104 PHE A C 1
ATOM 856 O O . PHE A 1 104 ? -11.251 16.253 -7.457 1.00 42.06 104 PHE A O 1
ATOM 863 N N . LEU A 1 105 ? -12.934 15.469 -8.756 1.00 36.75 105 LEU A N 1
ATOM 864 C CA . LEU A 1 105 ? -13.726 16.689 -8.883 1.00 36.75 105 LEU A CA 1
ATOM 865 C C . LEU A 1 105 ? -14.589 16.838 -7.630 1.00 36.75 105 LEU A C 1
ATOM 867 O O . LEU A 1 105 ? -15.086 15.792 -7.147 1.00 36.75 105 LEU A O 1
#

Sequence (105 aa):
MTSQDMEDFRNTTHCNLCKKVLGKDQVRDHDHISGKYRQAPHFKCDLQFIANKMIPCIFHNLKHYDDHLILQGLGKLQDHEISVIPNTMEKYISFSLDEKKRKFL

Secondary structure (DSSP, 8-state):
--HHHHHHHHH--B-TTT-PBP-TTB--EE-TTT--EEE--BHHHHHHT----------TTGGGS-HHHHHHHHTT-TTEEEEEEEEETTEEEEEEEEE------

pLDDT: mean 83.56, std 12.78, range [36.75, 97.25]

InterPro domains:
  IPR044925 His-Me finger superfamily [SSF54060] (13-71)

Radius of gyration: 21.08 Å; chains: 1; bounding box: 39×28×56 Å

Organism: Araneus ventricosus (NCBI:txid182803)

Foldseek 3Di:
DDPVLVVQQVPDQAAPQPRHGDDPQWDFDADPPPRHTDHTHGVVRSVVPPDPPPDDDDDPPCQPPQVVVVVVVLVVPPQWDKDFAPDDPRGTPDIDIGGNPPPPD